Protein AF-A0A1T5ICN2-F1 (afdb_monomer)

Foldseek 3Di:
DAWLDKAKFKDLDDPVVLLVVLVVLVVVVADWDADPQHIKGFPDDPQWGKMKGKGKAWPAWPDDDPPPRRTITMIMITIDMDTPNPVVVVVLVVVLVVVVVPDDPPVNVVVVVVSVVSVVVSPPPCVVSVSVVVSNVVRD

Nearest PDB structures (foldseek):
  5f7n-assembly1_A  TM=3.296E-01  e=1.723E-01  Helicobacter pylori
  5f8r-assembly1_A  TM=3.006E-01  e=4.224E-01  Helicobacter pylori
  8eau-assembly1_a  TM=3.031E-01  e=9.755E-01  Saccharomyces cerevisiae
  5f7y-assembly1_A  TM=2.910E-01  e=4.761E-01  Helicobacter pylori

Solvent-accessible surface area (backbone atoms only — not comparable to full-atom values): 7999 Å² total; per-residue (Å²): 114,45,83,66,52,72,44,64,34,78,39,66,67,55,72,70,56,56,53,48,53,55,49,54,61,50,46,79,79,44,69,69,43,82,48,102,74,35,40,34,35,73,69,53,51,103,68,33,48,32,36,40,37,39,31,76,41,85,69,48,74,80,51,67,50,96,86,72,86,43,64,29,34,32,35,36,39,38,32,34,36,36,73,66,40,63,61,61,52,52,54,49,52,51,52,52,54,53,52,65,74,74,53,58,86,82,56,45,61,63,51,51,51,53,48,52,56,54,46,59,62,55,50,83,63,66,62,64,55,53,49,51,52,50,54,49,67,73,61,90

Secondary structure (DSSP, 8-state):
-EEEEEEEEEESS-HHHHHHHHHHHHHTTSPEEEETTEEEEE--BTTB-EEEEEEEEEEEEEEE-TTT--EEEEEEEEEEEEE-THHHHHHHHHHHHHHHHH--HHHHHHHHHHHHHHHHHHS--HHHHHHHHHHHHHH-

Mean predicted aligned error: 11.89 Å

Structure (mmCIF, N/CA/C/O backbone):
data_AF-A0A1T5ICN2-F1
#
_entry.id   AF-A0A1T5ICN2-F1
#
loop_
_atom_site.group_PDB
_atom_site.id
_atom_site.type_symbol
_atom_site.label_atom_id
_atom_site.label_alt_id
_atom_site.label_comp_id
_atom_site.label_asym_id
_atom_site.label_entity_id
_atom_site.label_seq_id
_atom_site.pdbx_PDB_ins_code
_atom_site.Cartn_x
_atom_site.Cartn_y
_atom_site.Cartn_z
_atom_site.occupancy
_atom_site.B_iso_or_equiv
_atom_site.auth_seq_id
_atom_site.auth_comp_id
_atom_site.auth_asym_id
_atom_site.auth_atom_id
_atom_site.pdbx_PDB_model_num
ATOM 1 N N . MET A 1 1 ? -0.358 9.025 -4.283 1.00 66.38 1 MET A N 1
ATOM 2 C CA . MET A 1 1 ? -0.721 7.725 -3.673 1.00 66.38 1 MET A CA 1
ATOM 3 C C . MET A 1 1 ? -2.080 7.341 -4.224 1.00 66.38 1 MET A C 1
ATOM 5 O O . MET A 1 1 ? -2.855 8.246 -4.501 1.00 66.38 1 MET A O 1
ATOM 9 N N . MET A 1 2 ? -2.326 6.059 -4.470 1.00 70.88 2 MET A N 1
ATOM 10 C CA . MET A 1 2 ? -3.629 5.564 -4.916 1.00 70.88 2 MET A CA 1
ATOM 11 C C . MET A 1 2 ? -4.434 5.105 -3.706 1.00 70.88 2 MET A C 1
ATOM 13 O O . MET A 1 2 ? -3.853 4.629 -2.731 1.00 70.88 2 MET A O 1
ATOM 17 N N . ASP A 1 3 ? -5.750 5.263 -3.766 1.00 76.62 3 ASP A N 1
ATOM 18 C CA . ASP A 1 3 ? -6.628 4.699 -2.752 1.00 76.62 3 ASP A CA 1
ATOM 19 C C . ASP A 1 3 ? -6.571 3.167 -2.832 1.00 76.62 3 ASP A C 1
ATOM 21 O O . ASP A 1 3 ? -6.662 2.581 -3.915 1.00 76.62 3 ASP A O 1
ATOM 25 N N . ALA A 1 4 ? -6.322 2.529 -1.693 1.00 72.31 4 ALA A N 1
ATOM 26 C CA . ALA A 1 4 ? -6.283 1.082 -1.556 1.00 72.31 4 ALA A CA 1
ATOM 27 C C . ALA A 1 4 ? -7.593 0.548 -0.955 1.00 72.31 4 ALA A C 1
ATOM 29 O O . ALA A 1 4 ? -7.756 -0.670 -0.892 1.00 72.31 4 ALA A O 1
ATOM 30 N N . GLY A 1 5 ? -8.522 1.430 -0.562 1.00 79.38 5 GLY A N 1
ATOM 31 C CA . GLY A 1 5 ? -9.874 1.169 -0.070 1.00 79.38 5 GLY A CA 1
ATOM 32 C C . GLY A 1 5 ? -10.043 1.430 1.429 1.00 79.38 5 GLY A C 1
ATOM 33 O O . GLY A 1 5 ? -9.068 1.630 2.151 1.00 79.38 5 GLY A O 1
ATOM 34 N N . SER A 1 6 ? -11.289 1.379 1.895 1.00 81.25 6 SER A N 1
ATOM 35 C CA . SER A 1 6 ? -11.678 1.629 3.286 1.00 81.25 6 SER A CA 1
ATOM 36 C C . SER A 1 6 ? -12.408 0.438 3.914 1.00 81.25 6 SER 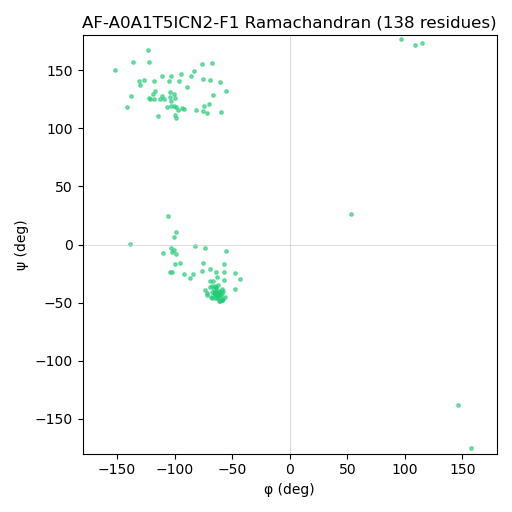A C 1
ATOM 38 O O . SER A 1 6 ? -12.957 -0.405 3.203 1.00 81.25 6 SER A O 1
ATOM 40 N N . VAL A 1 7 ? -12.380 0.359 5.244 1.00 81.25 7 VAL A N 1
ATOM 41 C CA . VAL A 1 7 ? 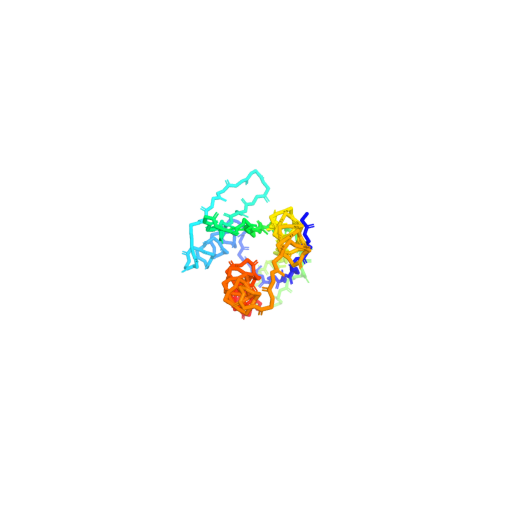-13.146 -0.585 6.073 1.00 81.25 7 VAL A CA 1
ATOM 42 C C . VAL A 1 7 ? -13.831 0.208 7.180 1.00 81.25 7 VAL A C 1
ATOM 44 O O . VAL A 1 7 ? -13.245 1.150 7.710 1.00 81.25 7 VAL A O 1
ATOM 47 N N . LEU A 1 8 ? -15.071 -0.148 7.502 1.00 80.81 8 LEU A N 1
ATOM 48 C CA . LEU A 1 8 ? -15.833 0.449 8.595 1.00 80.81 8 LEU A CA 1
ATOM 49 C C . LEU A 1 8 ? -15.849 -0.536 9.761 1.00 80.81 8 LEU A C 1
ATOM 51 O O . LEU A 1 8 ? -16.209 -1.691 9.570 1.00 80.81 8 LEU A O 1
ATOM 55 N N . ILE A 1 9 ? -15.455 -0.072 10.943 1.00 79.50 9 ILE A N 1
ATOM 56 C CA . ILE A 1 9 ? -15.489 -0.835 12.190 1.00 79.50 9 ILE A CA 1
ATOM 57 C C . ILE A 1 9 ? -16.595 -0.245 13.056 1.00 79.50 9 ILE A C 1
ATOM 59 O O . ILE A 1 9 ? -16.580 0.952 13.342 1.00 79.50 9 ILE A O 1
ATOM 63 N N . GLU A 1 10 ? -17.531 -1.078 13.493 1.00 79.00 10 GLU A N 1
ATOM 64 C CA . GLU A 1 10 ? -18.550 -0.707 14.474 1.00 79.00 10 GLU A CA 1
ATOM 65 C C . GLU A 1 10 ? -18.163 -1.300 15.827 1.00 79.00 10 GLU A C 1
ATOM 67 O O . GLU A 1 10 ? -18.012 -2.512 15.961 1.00 79.00 10 GLU A O 1
ATOM 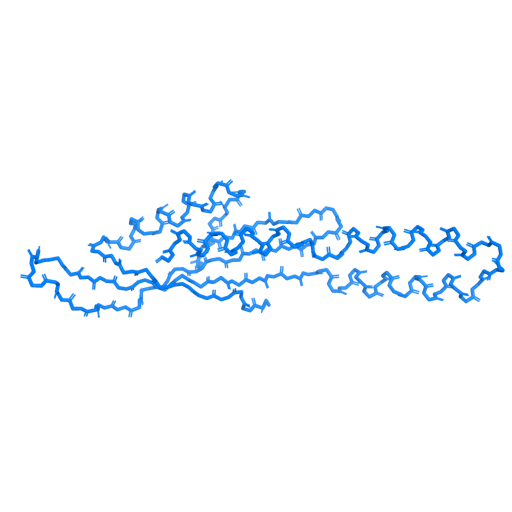72 N N . THR A 1 11 ? -17.954 -0.457 16.835 1.00 74.62 11 THR A N 1
ATOM 73 C CA . THR A 1 11 ? -17.585 -0.926 18.175 1.00 74.62 11 THR A CA 1
ATOM 74 C C . THR A 1 11 ? -18.060 0.036 19.255 1.00 74.62 11 THR A C 1
ATOM 76 O O . THR A 1 11 ? -18.178 1.241 19.034 1.00 74.62 11 THR A O 1
ATOM 79 N N . GLY A 1 12 ? -18.349 -0.511 20.436 1.00 69.19 12 GLY A N 1
ATOM 80 C CA . GLY A 1 12 ? -18.610 0.272 21.647 1.00 69.19 12 GLY A CA 1
ATOM 81 C C . GLY A 1 12 ? -17.333 0.722 22.363 1.00 69.19 12 GLY A C 1
ATOM 82 O O . GLY A 1 12 ? -17.401 1.372 23.403 1.00 69.19 12 GLY A O 1
ATOM 83 N N . GLU A 1 13 ? -16.159 0.345 21.851 1.00 71.81 13 GLU A N 1
ATOM 84 C CA . GLU A 1 13 ? -14.875 0.723 22.428 1.00 71.81 13 GLU A CA 1
ATOM 85 C C . GLU A 1 13 ? -14.416 2.111 21.968 1.00 71.81 13 GLU A C 1
ATOM 87 O O . GLU A 1 13 ? -14.688 2.556 20.855 1.00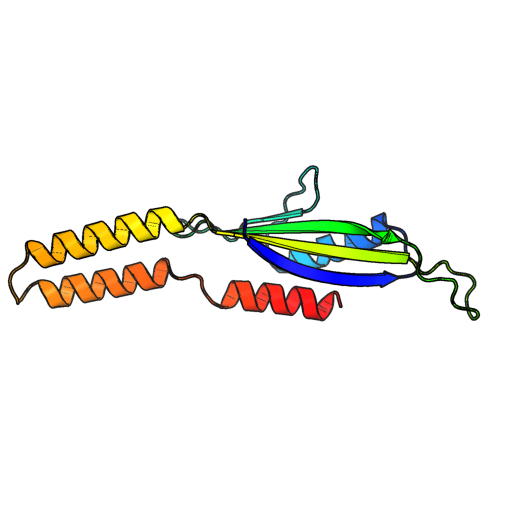 71.81 13 GLU A O 1
ATOM 92 N N . GLY A 1 14 ? -13.672 2.802 22.834 1.00 73.94 14 GLY A N 1
ATOM 93 C CA . GLY A 1 14 ? -13.134 4.122 22.521 1.00 73.94 14 GLY A CA 1
ATOM 94 C C . GLY A 1 14 ? -12.069 4.093 21.419 1.00 73.94 14 GLY A C 1
ATOM 95 O O . GLY A 1 14 ? -11.343 3.114 21.246 1.00 73.94 14 GLY A O 1
ATOM 96 N N . PHE A 1 15 ? -11.905 5.233 20.744 1.00 74.00 15 PHE A N 1
ATOM 97 C CA . PHE A 1 15 ? -10.978 5.436 19.621 1.00 74.00 15 PHE A CA 1
ATOM 98 C C . PHE A 1 15 ? -9.551 4.913 19.873 1.00 74.00 15 PHE A C 1
ATOM 100 O O . PHE A 1 15 ? -8.933 4.324 18.989 1.00 74.00 15 PHE A O 1
ATOM 107 N N . GLY A 1 16 ? -9.033 5.070 21.097 1.00 74.94 16 GLY A N 1
ATOM 108 C CA . GLY A 1 16 ? -7.700 4.585 21.468 1.00 74.94 16 GLY A CA 1
ATOM 109 C C . GLY A 1 16 ? -7.551 3.058 21.424 1.00 74.94 16 GLY A C 1
ATOM 110 O O . GLY A 1 16 ? -6.496 2.573 21.016 1.00 74.94 16 GLY A O 1
ATOM 111 N N . SER A 1 17 ? -8.599 2.308 21.786 1.00 80.38 17 SER A N 1
ATOM 112 C CA . SER A 1 17 ? -8.597 0.838 21.727 1.00 80.38 17 SER A CA 1
ATOM 113 C C . SER A 1 17 ? -8.563 0.361 20.277 1.00 80.38 17 SER A C 1
ATOM 115 O O . SER A 1 17 ? -7.708 -0.434 19.896 1.00 80.38 17 SER A O 1
ATOM 117 N N . VAL A 1 18 ? -9.396 0.970 19.428 1.00 79.00 18 VAL A N 1
ATOM 118 C CA . VAL A 1 18 ? -9.491 0.653 17.994 1.00 79.00 18 VAL A CA 1
ATOM 119 C C . VAL A 1 18 ? -8.179 0.923 17.267 1.00 79.00 18 VAL A C 1
ATOM 121 O O . VAL A 1 18 ? -7.703 0.084 16.505 1.00 79.00 18 VAL A O 1
ATOM 124 N N . ILE A 1 19 ? -7.536 2.059 17.551 1.00 81.25 19 ILE A N 1
ATOM 125 C CA . ILE A 1 19 ? -6.193 2.366 17.044 1.00 81.25 19 ILE A CA 1
ATOM 126 C C . ILE A 1 19 ? -5.181 1.303 17.491 1.00 81.25 19 ILE A C 1
ATOM 128 O O . ILE A 1 19 ? -4.334 0.893 16.693 1.00 81.25 19 ILE A O 1
ATOM 132 N N . GLY A 1 20 ? -5.264 0.852 18.745 1.00 81.44 20 GLY A N 1
ATOM 133 C CA . GLY A 1 20 ? -4.431 -0.218 19.291 1.00 81.44 20 GLY A CA 1
ATOM 134 C C . GLY A 1 20 ? -4.614 -1.542 18.549 1.00 81.44 20 GLY A C 1
ATOM 135 O O . GLY A 1 20 ? -3.622 -2.131 18.119 1.00 81.44 20 GLY A O 1
ATOM 136 N N . CYS A 1 21 ? -5.861 -1.965 18.330 1.00 81.44 21 CYS A N 1
ATOM 137 C CA . CYS A 1 21 ? -6.206 -3.175 17.582 1.00 81.44 21 CYS A CA 1
ATOM 138 C C . CYS A 1 21 ? -5.716 -3.107 16.132 1.00 81.44 21 CYS A C 1
ATOM 140 O O . CYS A 1 21 ? -5.022 -4.012 15.676 1.00 81.44 21 CYS A O 1
ATOM 142 N N . VAL A 1 22 ? -5.984 -2.003 15.426 1.00 81.88 22 VAL A N 1
ATOM 143 C CA . VAL A 1 22 ? -5.524 -1.815 14.040 1.00 81.88 22 VAL A CA 1
ATOM 144 C C . VAL A 1 22 ? -3.995 -1.833 13.968 1.00 81.88 22 VAL A C 1
ATOM 146 O O . VAL A 1 22 ? -3.423 -2.450 13.071 1.00 81.88 22 VAL A O 1
ATOM 149 N N . LYS A 1 23 ? -3.306 -1.205 14.927 1.00 83.25 23 LYS A N 1
ATOM 150 C CA . LYS A 1 23 ? -1.840 -1.229 14.997 1.00 83.25 23 LYS A CA 1
ATOM 151 C C . LYS A 1 23 ? -1.298 -2.635 15.256 1.00 83.25 23 LYS A C 1
ATOM 153 O O . LYS A 1 23 ? -0.303 -3.003 14.634 1.00 83.25 23 LYS A O 1
ATOM 158 N N . ALA A 1 24 ? -1.914 -3.389 16.165 1.00 84.56 24 ALA A N 1
ATOM 159 C CA . ALA A 1 24 ? -1.514 -4.758 16.479 1.00 84.56 24 ALA A CA 1
ATOM 160 C C . ALA A 1 24 ? -1.667 -5.673 15.256 1.00 84.56 24 ALA A C 1
ATOM 162 O O . ALA A 1 24 ? -0.730 -6.393 14.917 1.00 84.56 24 ALA A O 1
ATOM 163 N N . GLU A 1 25 ? -2.785 -5.554 14.536 1.00 82.25 25 GLU A N 1
ATOM 164 C CA . GLU A 1 25 ? -3.038 -6.333 13.323 1.00 82.25 25 GLU A CA 1
ATOM 165 C C . GLU A 1 25 ? -2.042 -5.979 12.212 1.00 82.25 25 GLU A C 1
ATOM 167 O O . GLU A 1 25 ? -1.497 -6.854 11.544 1.00 82.25 25 GLU A O 1
ATOM 172 N N . LEU A 1 26 ? -1.735 -4.688 12.037 1.00 80.94 26 LEU A N 1
ATOM 173 C CA . LEU A 1 26 ? -0.722 -4.243 11.078 1.00 80.94 26 LEU A CA 1
ATOM 174 C C . LEU A 1 26 ? 0.678 -4.759 11.449 1.00 80.94 26 LEU A C 1
ATOM 176 O O . LEU A 1 26 ? 1.433 -5.144 10.558 1.00 80.94 26 LEU A O 1
ATOM 180 N N . ALA A 1 27 ? 1.020 -4.818 12.738 1.00 83.44 27 ALA A N 1
ATOM 181 C CA . ALA A 1 27 ? 2.327 -5.281 13.202 1.00 83.44 27 ALA A CA 1
ATOM 182 C C . ALA A 1 27 ? 2.609 -6.761 12.881 1.00 83.44 27 ALA A C 1
ATOM 184 O O . ALA A 1 27 ? 3.775 -7.129 12.741 1.00 83.44 27 ALA A O 1
ATOM 185 N N . GLU A 1 28 ? 1.578 -7.595 12.687 1.00 82.69 28 GLU A N 1
ATOM 186 C CA . GLU A 1 28 ? 1.741 -8.996 12.259 1.00 82.69 28 GLU A CA 1
ATOM 187 C C . GLU A 1 28 ? 2.375 -9.103 10.856 1.00 82.69 28 GLU A C 1
ATOM 189 O O . GLU A 1 28 ? 3.079 -10.064 10.545 1.00 82.69 28 GLU A O 1
ATOM 194 N N . TYR A 1 29 ? 2.177 -8.091 10.004 1.00 73.75 29 TYR A N 1
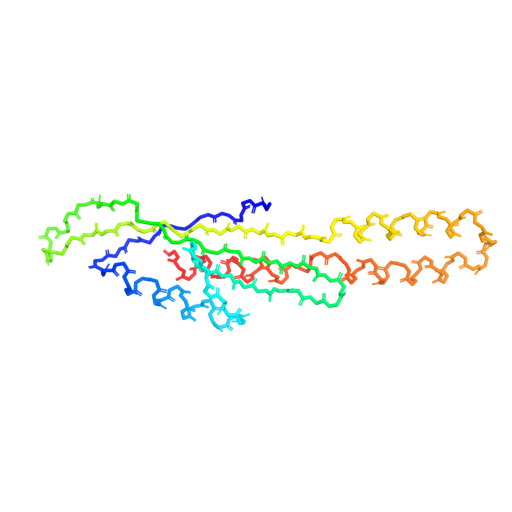ATOM 195 C CA . TYR A 1 29 ? 2.597 -8.123 8.599 1.00 73.75 29 TYR A CA 1
ATOM 196 C C . TYR A 1 29 ? 3.883 -7.340 8.305 1.00 73.75 29 TYR A C 1
ATOM 198 O O . TYR A 1 29 ? 4.377 -7.388 7.173 1.00 73.75 29 TYR A O 1
ATOM 206 N N . GLY A 1 30 ? 4.431 -6.610 9.281 1.00 75.00 30 GLY A N 1
ATOM 207 C CA . GLY A 1 30 ? 5.675 -5.859 9.120 1.00 75.00 30 GLY A CA 1
ATOM 208 C C . GLY A 1 30 ? 5.841 -4.698 10.098 1.00 75.00 30 GLY A C 1
ATOM 209 O O . GLY A 1 30 ? 5.029 -4.469 10.989 1.00 75.00 30 GLY A O 1
ATOM 210 N N . GLU A 1 31 ? 6.916 -3.934 9.910 1.00 79.38 31 GLU A N 1
ATOM 211 C CA . GLU A 1 31 ? 7.224 -2.783 10.759 1.00 79.38 31 GLU A CA 1
ATOM 212 C C . GLU A 1 31 ? 6.227 -1.637 10.516 1.00 79.38 31 GLU A C 1
ATOM 214 O O . GLU A 1 31 ? 6.100 -1.117 9.400 1.00 79.38 31 GLU A O 1
ATOM 219 N N . VAL A 1 32 ? 5.531 -1.232 11.581 1.00 81.94 32 VAL A N 1
ATOM 220 C CA . VAL A 1 32 ? 4.554 -0.140 11.563 1.00 81.94 32 VAL A CA 1
ATOM 221 C C . VAL A 1 32 ? 5.191 1.121 12.133 1.00 81.94 32 VAL A C 1
ATOM 223 O O . VAL A 1 32 ? 5.559 1.171 13.307 1.00 81.94 32 VAL A O 1
ATOM 226 N N . LYS A 1 33 ? 5.271 2.174 11.320 1.00 83.94 33 LYS A N 1
ATOM 227 C CA . LYS A 1 33 ? 5.724 3.502 11.742 1.00 83.94 33 LYS A CA 1
ATOM 228 C C . LYS A 1 33 ? 4.527 4.405 11.984 1.00 83.94 33 LYS A C 1
ATOM 230 O O . LYS A 1 33 ? 3.675 4.559 11.108 1.00 83.94 33 LYS A O 1
ATOM 235 N N . ALA A 1 34 ? 4.475 5.001 13.171 1.00 80.31 34 ALA A N 1
ATOM 236 C CA . ALA A 1 34 ? 3.515 6.052 13.468 1.00 80.31 34 ALA A CA 1
ATOM 237 C C . ALA A 1 34 ? 3.867 7.316 12.668 1.00 80.31 34 ALA A C 1
ATOM 239 O O . ALA A 1 34 ? 5.035 7.650 12.476 1.00 80.31 34 ALA A O 1
ATOM 240 N N . THR A 1 35 ? 2.836 7.991 12.193 1.00 75.19 35 THR A N 1
ATOM 241 C CA . THR A 1 35 ? 2.876 9.230 11.416 1.00 75.19 35 THR A CA 1
ATOM 242 C C . THR A 1 35 ? 1.803 10.150 11.984 1.00 75.19 35 THR A C 1
ATOM 244 O O . THR A 1 35 ? 0.828 9.660 12.547 1.00 75.19 35 THR A O 1
ATOM 247 N N . ASP A 1 36 ? 1.924 11.460 11.782 1.00 67.44 36 ASP A N 1
ATOM 248 C CA . ASP A 1 36 ? 0.984 12.446 12.349 1.00 67.44 36 ASP A CA 1
ATOM 249 C C . ASP A 1 36 ? -0.483 12.205 11.954 1.00 67.44 36 ASP A C 1
ATOM 251 O O . ASP A 1 36 ? -1.399 12.609 12.660 1.00 67.44 36 ASP A O 1
ATOM 255 N N . LEU A 1 37 ? -0.704 11.515 10.833 1.00 64.56 37 LEU A N 1
ATOM 256 C CA . LEU A 1 37 ? -2.026 11.192 10.296 1.00 64.56 37 LEU A CA 1
ATOM 257 C C . LEU A 1 37 ? -2.445 9.729 10.541 1.00 64.56 37 LEU A C 1
ATOM 259 O O . LEU A 1 37 ? -3.541 9.349 10.157 1.00 64.56 37 LEU A O 1
ATOM 263 N N . GLY A 1 38 ? -1.604 8.877 11.137 1.00 80.25 38 GLY A N 1
ATOM 264 C CA . GLY A 1 38 ? -1.925 7.459 11.348 1.00 80.25 38 GLY A CA 1
ATOM 265 C C . GLY A 1 38 ? -0.713 6.536 11.247 1.00 80.25 38 GLY A C 1
ATOM 266 O O . GLY A 1 38 ? 0.373 6.837 11.738 1.00 80.25 38 GLY A O 1
ATOM 267 N N . PHE A 1 39 ? -0.874 5.394 10.589 1.00 84.00 39 PHE A N 1
ATOM 268 C CA . PHE A 1 39 ? 0.150 4.356 10.490 1.00 84.00 39 PHE A CA 1
ATOM 269 C C . PHE A 1 39 ? 0.697 4.232 9.076 1.00 84.00 39 PHE A C 1
ATOM 271 O O . PHE A 1 39 ? -0.025 4.360 8.092 1.00 84.00 39 PHE A O 1
ATOM 278 N N . SER A 1 40 ? 1.984 3.934 8.953 1.00 82.50 40 SER A N 1
ATOM 279 C CA . SER A 1 40 ? 2.606 3.620 7.674 1.00 82.50 40 SER A CA 1
ATOM 280 C C . SER A 1 40 ? 3.419 2.338 7.768 1.00 82.50 40 SER A C 1
ATOM 282 O O . SER A 1 40 ? 4.143 2.109 8.732 1.00 82.50 40 SER A O 1
ATOM 284 N N . MET A 1 41 ? 3.293 1.499 6.748 1.00 82.44 41 MET A N 1
ATOM 285 C CA . MET A 1 41 ? 4.058 0.271 6.588 1.00 82.44 41 MET A CA 1
ATOM 286 C C . MET A 1 41 ? 4.868 0.345 5.307 1.00 82.44 41 MET A C 1
ATOM 288 O O . MET A 1 41 ? 4.342 0.651 4.227 1.00 82.44 41 MET A O 1
ATOM 292 N N . ASP A 1 42 ? 6.159 0.063 5.431 1.00 81.06 42 ASP A N 1
ATOM 293 C CA . ASP A 1 42 ? 7.073 0.045 4.303 1.00 81.06 42 ASP A CA 1
ATOM 294 C C . ASP A 1 42 ? 7.251 -1.390 3.800 1.00 81.06 42 ASP A C 1
ATOM 296 O O . ASP A 1 42 ? 7.773 -2.253 4.496 1.00 81.06 42 ASP A O 1
ATOM 300 N N . PHE A 1 43 ? 6.813 -1.640 2.569 1.00 72.69 43 PHE A N 1
ATOM 301 C CA . PHE A 1 43 ? 7.012 -2.907 1.860 1.00 72.69 43 PHE A CA 1
ATOM 302 C C . PHE A 1 43 ? 8.078 -2.750 0.772 1.00 72.69 43 PHE A C 1
ATOM 304 O O . PHE A 1 43 ? 8.049 -3.439 -0.256 1.00 72.69 43 PHE A O 1
ATOM 311 N N . SER A 1 44 ? 8.973 -1.776 0.948 1.00 69.56 44 SER A N 1
ATOM 312 C CA . SER A 1 44 ? 10.026 -1.503 -0.012 1.00 69.56 44 SER A CA 1
ATOM 313 C C . SER A 1 44 ? 11.142 -2.546 0.060 1.00 69.56 44 SER A C 1
ATOM 315 O O . SER A 1 44 ? 11.535 -3.005 1.124 1.00 69.56 44 SER A O 1
ATOM 317 N N . ASN A 1 45 ? 11.681 -2.887 -1.102 1.00 70.62 45 ASN A N 1
ATOM 318 C CA . ASN A 1 45 ? 12.911 -3.646 -1.300 1.00 70.62 45 ASN A CA 1
ATOM 319 C C . ASN A 1 45 ? 13.849 -2.787 -2.177 1.00 70.62 45 ASN A C 1
ATOM 321 O O . ASN A 1 45 ? 13.401 -1.823 -2.805 1.00 70.62 45 ASN A O 1
ATOM 325 N N . SER A 1 46 ? 15.123 -3.155 -2.284 1.00 64.38 46 SER A N 1
ATOM 326 C CA . SER A 1 46 ? 16.159 -2.546 -3.128 1.00 64.38 46 SER A CA 1
ATOM 327 C C . SER A 1 46 ? 15.691 -2.201 -4.550 1.00 64.38 46 SER A C 1
ATOM 329 O O . SER A 1 46 ? 16.147 -1.218 -5.122 1.00 64.38 46 SER A O 1
ATOM 331 N N . TRP A 1 47 ? 14.732 -2.951 -5.102 1.00 60.00 47 TRP A N 1
ATOM 332 C CA . TRP A 1 47 ? 14.211 -2.776 -6.466 1.00 60.00 47 TRP A CA 1
ATOM 333 C C . TRP A 1 47 ? 12.774 -2.240 -6.542 1.00 60.00 47 TRP A C 1
ATOM 335 O O . TRP A 1 47 ? 12.273 -1.926 -7.623 1.00 60.00 47 TRP A O 1
ATOM 345 N N . ARG A 1 48 ? 12.079 -2.123 -5.405 1.00 67.38 48 ARG A N 1
ATOM 346 C CA . ARG A 1 48 ? 10.653 -1.781 -5.349 1.00 67.38 48 ARG A CA 1
ATOM 347 C C . ARG A 1 48 ? 10.399 -0.850 -4.182 1.00 67.38 48 ARG A C 1
ATOM 349 O O . ARG A 1 48 ? 10.535 -1.259 -3.045 1.00 67.38 48 ARG A O 1
ATOM 356 N N . ARG A 1 49 ? 9.930 0.365 -4.449 1.00 72.62 49 ARG A N 1
ATOM 357 C CA . ARG A 1 49 ? 9.448 1.266 -3.395 1.00 72.62 49 ARG A CA 1
ATOM 358 C C . ARG A 1 49 ? 7.930 1.203 -3.304 1.00 72.62 49 ARG A C 1
ATOM 360 O O . ARG A 1 49 ? 7.245 1.679 -4.217 1.00 72.62 49 ARG A O 1
ATOM 367 N N . ARG A 1 50 ? 7.415 0.595 -2.233 1.00 74.56 50 ARG A N 1
ATOM 368 C CA . ARG A 1 50 ? 5.978 0.488 -1.955 1.00 74.56 50 ARG A CA 1
ATOM 369 C C . ARG A 1 50 ? 5.713 0.751 -0.481 1.00 74.56 50 ARG A C 1
ATOM 371 O O . ARG A 1 50 ? 6.271 0.077 0.372 1.00 74.56 50 ARG A O 1
ATOM 378 N N . ARG A 1 51 ? 4.798 1.674 -0.211 1.00 79.31 51 ARG A N 1
ATOM 379 C CA . ARG A 1 51 ? 4.350 2.024 1.137 1.00 79.31 51 ARG A CA 1
ATOM 380 C C . ARG A 1 51 ? 2.835 1.926 1.208 1.00 79.31 51 ARG A C 1
ATOM 382 O O . ARG A 1 51 ? 2.157 2.295 0.251 1.00 79.31 51 ARG A O 1
ATOM 389 N N . ILE A 1 52 ? 2.313 1.435 2.320 1.00 81.44 52 ILE A N 1
ATOM 390 C CA . ILE A 1 52 ? 0.883 1.467 2.629 1.00 81.44 52 ILE A CA 1
ATOM 391 C C . ILE A 1 52 ? 0.720 2.414 3.811 1.00 81.44 52 ILE A C 1
ATOM 393 O O . ILE A 1 52 ? 1.409 2.252 4.812 1.00 81.44 52 ILE A O 1
ATOM 397 N N . SER A 1 53 ? -0.132 3.427 3.685 1.00 82.50 53 SER A N 1
ATOM 398 C CA . SER A 1 53 ? -0.547 4.254 4.819 1.00 82.50 53 SER A CA 1
ATOM 399 C C . SER A 1 53 ? -1.966 3.886 5.223 1.00 82.50 53 SER A C 1
ATOM 401 O O . SER A 1 53 ? -2.808 3.658 4.359 1.00 82.50 53 SER A O 1
ATOM 403 N N . CYS A 1 54 ? -2.213 3.851 6.521 1.00 83.88 54 CYS A N 1
ATOM 404 C CA . CYS A 1 54 ? -3.480 3.554 7.153 1.00 83.88 54 CYS A CA 1
ATOM 405 C C . CYS A 1 54 ? -3.868 4.742 8.038 1.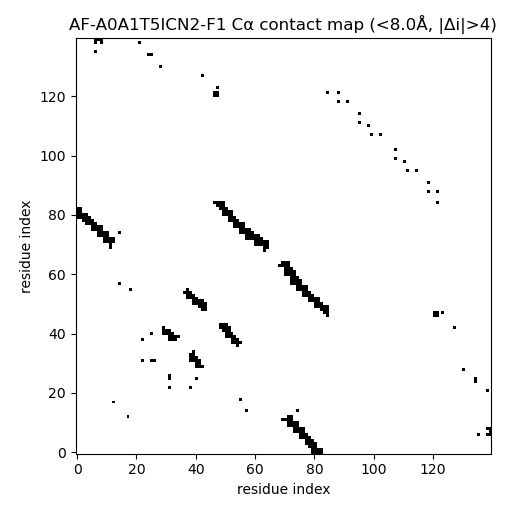00 83.88 54 CYS A C 1
ATOM 407 O O . CYS A 1 54 ? -3.090 5.165 8.891 1.00 83.88 54 CYS A O 1
ATOM 409 N N . THR A 1 55 ? -5.066 5.262 7.833 1.00 85.19 55 THR A N 1
ATOM 410 C CA . THR A 1 55 ? -5.645 6.412 8.534 1.00 85.19 55 THR A CA 1
ATOM 411 C C . THR A 1 55 ? -6.932 5.934 9.197 1.00 85.19 55 THR A C 1
ATOM 413 O O . THR A 1 55 ? -7.766 5.337 8.524 1.00 85.19 55 THR A O 1
ATOM 416 N N . VAL A 1 56 ? -7.071 6.130 10.510 1.00 82.00 56 VAL A N 1
ATOM 417 C CA . VAL A 1 56 ? -8.291 5.781 11.255 1.00 82.00 56 VAL A CA 1
ATOM 418 C C . VAL A 1 56 ? -9.005 7.081 11.591 1.00 82.00 56 VAL A C 1
ATOM 420 O O . VAL A 1 56 ? -8.442 7.929 12.279 1.00 82.00 56 VAL A O 1
ATOM 423 N N . GLU A 1 57 ? -10.218 7.242 11.085 1.00 81.94 57 GLU A N 1
ATOM 424 C CA . GLU A 1 57 ? -11.053 8.425 11.278 1.00 81.94 57 GLU A CA 1
ATOM 425 C C . GLU A 1 57 ? -12.333 8.029 12.022 1.00 81.94 57 GLU A C 1
ATOM 427 O O . GLU A 1 57 ? -12.890 6.955 11.794 1.00 81.94 57 GLU A O 1
ATOM 432 N N . ASP A 1 58 ? -12.790 8.880 12.938 1.00 79.81 58 ASP A N 1
ATOM 433 C CA . ASP A 1 58 ? -14.091 8.708 13.588 1.00 79.81 58 ASP A CA 1
ATOM 434 C C . ASP A 1 58 ? -15.193 9.098 12.591 1.00 79.81 58 ASP A C 1
ATOM 436 O O . ASP A 1 58 ? -15.219 10.221 12.086 1.00 79.81 58 ASP A O 1
ATOM 440 N N . ALA A 1 59 ? -16.061 8.142 12.261 1.00 74.38 59 ALA A N 1
ATOM 441 C CA . ALA A 1 59 ? -17.140 8.291 11.289 1.00 74.38 59 AL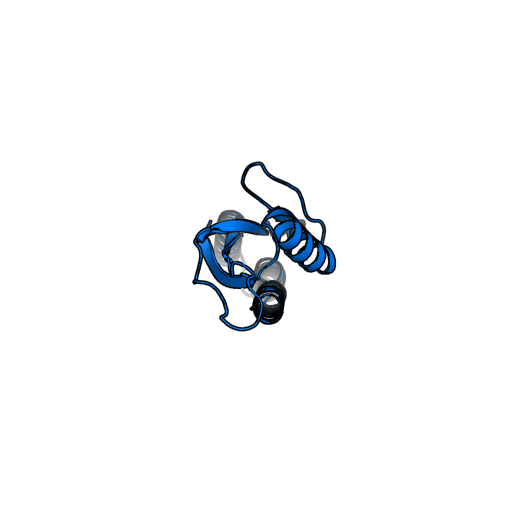A A CA 1
ATOM 442 C C . ALA A 1 59 ? -18.502 8.566 11.958 1.00 74.38 59 ALA A C 1
ATOM 444 O O . ALA A 1 59 ? -19.531 8.563 11.278 1.00 74.38 59 ALA A O 1
ATOM 445 N N . GLY A 1 60 ? -18.512 8.844 13.267 1.00 68.25 60 GLY A N 1
ATOM 446 C CA . GLY A 1 60 ? -19.696 9.232 14.029 1.00 68.25 60 GLY A CA 1
ATOM 447 C C . GLY A 1 60 ? -20.363 8.073 14.774 1.00 68.25 60 GLY A C 1
ATOM 448 O O . GLY A 1 60 ? -19.949 6.916 14.699 1.00 68.25 60 GLY A O 1
ATOM 449 N N . SER A 1 61 ? -21.412 8.384 15.536 1.00 68.00 61 SER A N 1
ATOM 450 C CA . SER A 1 61 ? -22.186 7.388 16.281 1.00 68.00 61 SER A CA 1
ATOM 451 C C . SER A 1 61 ? -23.288 6.769 15.420 1.00 68.00 61 SER A C 1
ATOM 453 O O . SER A 1 61 ? -23.900 7.430 14.580 1.00 68.00 61 SER A O 1
ATOM 455 N N . THR A 1 62 ? -23.549 5.479 15.634 1.00 63.19 62 THR A N 1
ATOM 456 C CA . THR A 1 62 ? -24.554 4.708 14.873 1.00 63.19 62 THR A CA 1
ATOM 457 C C . THR A 1 62 ? -25.882 4.575 15.617 1.00 63.19 62 THR A C 1
ATOM 459 O O . THR A 1 62 ? -26.871 4.121 15.051 1.00 63.19 62 THR A O 1
ATOM 462 N N . GLY A 1 63 ? -25.915 5.001 16.878 1.00 57.38 63 GLY A N 1
ATOM 463 C CA . GLY A 1 63 ? -27.031 4.794 17.794 1.00 57.38 63 GLY A CA 1
ATOM 464 C C . GLY A 1 63 ? -26.640 3.902 18.973 1.00 57.38 63 GLY A C 1
ATOM 465 O O . GLY A 1 63 ? -25.526 3.380 19.040 1.00 57.38 63 GLY A O 1
ATOM 466 N N . SER A 1 64 ? -27.559 3.782 19.928 1.00 52.91 64 SER A N 1
ATOM 467 C CA . SER A 1 64 ? -27.446 2.886 21.080 1.00 52.91 64 SER A CA 1
ATOM 468 C C . SER A 1 64 ? -28.032 1.523 20.715 1.00 52.91 64 SER A C 1
ATOM 470 O O . SER A 1 64 ? -29.102 1.461 20.110 1.00 52.91 64 SER A O 1
ATOM 472 N N . ASN A 1 65 ? -27.351 0.433 21.076 1.00 54.66 65 ASN A N 1
ATOM 473 C CA . ASN A 1 65 ? -28.005 -0.871 21.127 1.00 54.66 65 ASN A CA 1
ATOM 474 C C . ASN A 1 65 ? -28.874 -0.899 22.391 1.00 54.66 65 ASN A C 1
ATOM 476 O O . ASN A 1 65 ? -28.340 -0.896 23.502 1.00 54.66 65 ASN A O 1
ATOM 480 N N . ASP A 1 66 ? -30.196 -0.988 22.209 1.00 53.53 66 ASP A N 1
ATOM 481 C CA . ASP A 1 66 ? -31.224 -1.044 23.269 1.00 53.53 66 ASP A CA 1
ATOM 482 C C . ASP A 1 66 ? -31.022 -2.181 24.299 1.00 53.53 66 ASP A C 1
ATOM 484 O O . ASP A 1 66 ? -31.749 -2.266 25.286 1.00 53.53 66 ASP A O 1
ATOM 488 N N . SER A 1 67 ? -30.036 -3.064 24.104 1.00 57.03 67 SER A N 1
ATOM 489 C CA . SER A 1 67 ? -29.723 -4.172 25.007 1.00 57.03 67 SER A CA 1
ATOM 490 C C . SER A 1 67 ? -28.553 -3.933 25.973 1.00 57.03 67 SER A C 1
ATOM 492 O O . SER A 1 67 ? -28.446 -4.693 26.932 1.00 57.03 67 SER A O 1
ATOM 494 N N . GLU A 1 68 ? -27.672 -2.939 25.763 1.00 53.56 68 GLU A N 1
ATOM 495 C CA . GLU A 1 68 ? -26.453 -2.774 26.595 1.00 53.56 68 GLU A CA 1
ATOM 496 C C . GLU A 1 68 ? -26.072 -1.335 27.004 1.00 53.56 68 GLU A C 1
ATOM 498 O O . GLU A 1 68 ? -25.079 -1.172 27.710 1.00 53.56 68 GLU A O 1
ATOM 503 N N . ASP A 1 69 ? -26.825 -0.295 26.618 1.00 52.91 69 ASP A N 1
ATOM 504 C CA . ASP A 1 69 ? -26.549 1.117 26.985 1.00 52.91 69 ASP A CA 1
ATOM 505 C C . ASP A 1 69 ? -25.110 1.587 26.654 1.00 52.91 69 ASP A C 1
ATOM 507 O O . ASP A 1 69 ? -24.538 2.480 27.280 1.00 52.91 69 ASP A O 1
ATOM 511 N N . ARG A 1 70 ? -24.483 0.953 25.654 1.00 55.84 70 ARG A N 1
ATOM 512 C CA . ARG A 1 70 ? -23.164 1.326 25.132 1.00 55.84 70 ARG A CA 1
ATOM 513 C C . ARG A 1 70 ? -23.341 2.061 23.810 1.00 55.84 70 ARG A C 1
ATOM 515 O O . ARG A 1 70 ? -23.933 1.525 22.874 1.00 55.84 70 ARG A O 1
ATOM 522 N N . GLU A 1 71 ? -22.804 3.278 23.727 1.00 61.12 71 GLU A N 1
ATOM 523 C CA . GLU A 1 71 ? -22.743 4.041 22.477 1.00 61.12 71 GLU A CA 1
ATOM 524 C C . GLU A 1 71 ? -21.944 3.258 21.429 1.00 61.12 71 GLU A C 1
ATOM 526 O O . GLU A 1 71 ? -20.733 3.080 21.572 1.00 61.12 71 GLU A O 1
ATOM 531 N N . VAL A 1 72 ? -22.600 2.819 20.354 1.00 69.00 72 VAL A N 1
ATOM 532 C CA . VAL A 1 72 ? -21.910 2.184 19.229 1.00 69.00 72 VAL A CA 1
ATOM 533 C C . VAL A 1 72 ? -21.340 3.280 18.333 1.00 69.00 72 VAL A C 1
ATOM 535 O O . VAL A 1 72 ? -22.076 4.075 17.733 1.00 69.00 72 VAL A O 1
ATOM 538 N N . ARG A 1 73 ? -20.011 3.331 18.231 1.00 74.44 73 ARG A N 1
ATOM 539 C CA . ARG A 1 73 ? -19.278 4.281 17.387 1.00 74.44 73 ARG A CA 1
ATOM 540 C C . ARG A 1 73 ? -18.774 3.592 16.125 1.00 74.44 73 ARG A C 1
ATOM 542 O O . ARG A 1 73 ? -18.420 2.412 16.140 1.00 74.44 73 ARG A O 1
ATOM 549 N N . ARG A 1 74 ? -18.769 4.334 15.018 1.00 78.44 74 ARG A N 1
ATOM 550 C CA . ARG A 1 74 ? -18.218 3.906 13.731 1.00 78.44 74 ARG A CA 1
ATOM 551 C C . ARG A 1 74 ? -16.848 4.522 13.532 1.00 78.44 74 ARG A C 1
ATOM 553 O O . ARG A 1 74 ? -16.691 5.736 13.593 1.00 78.44 74 ARG A O 1
ATOM 560 N N . TYR A 1 75 ? -15.879 3.687 13.192 1.00 80.00 75 TYR A N 1
ATOM 561 C CA . TYR A 1 75 ? -14.535 4.108 12.824 1.00 80.00 75 TYR A CA 1
ATOM 562 C C . TYR A 1 75 ? -14.243 3.701 11.382 1.00 80.00 75 TYR A C 1
ATOM 564 O O . TYR A 1 75 ? -14.373 2.536 11.012 1.00 80.00 75 TYR A O 1
ATOM 572 N N . ALA A 1 76 ? -13.847 4.663 10.553 1.00 80.75 76 ALA A N 1
ATOM 573 C CA . ALA A 1 76 ? -13.431 4.431 9.180 1.00 80.75 76 ALA A CA 1
ATOM 574 C C . ALA A 1 76 ? -11.913 4.248 9.119 1.00 80.75 76 ALA A C 1
ATOM 576 O O . ALA A 1 76 ? -11.141 5.158 9.415 1.00 80.75 76 ALA A O 1
ATOM 577 N N . VAL A 1 77 ? -11.470 3.074 8.684 1.00 81.81 77 VAL A N 1
ATOM 578 C CA . VAL A 1 77 ? -10.063 2.781 8.414 1.00 81.81 77 VAL A CA 1
ATOM 579 C C . VAL A 1 77 ? -9.822 2.902 6.916 1.00 81.81 77 VAL A C 1
ATOM 581 O O . VAL A 1 77 ? -10.323 2.102 6.129 1.00 81.81 77 VAL A O 1
ATOM 584 N N . THR A 1 78 ? -9.059 3.906 6.499 1.00 84.19 78 THR A N 1
ATOM 585 C CA . THR A 1 78 ? -8.717 4.166 5.097 1.00 84.19 78 THR A CA 1
ATOM 586 C C . THR A 1 78 ? -7.281 3.745 4.806 1.00 84.19 78 THR A C 1
ATOM 588 O O . THR A 1 78 ? -6.345 4.110 5.517 1.00 84.19 78 THR A O 1
ATOM 591 N N . PHE A 1 79 ? -7.083 2.988 3.728 1.00 82.88 79 PHE A N 1
ATOM 592 C CA . PHE A 1 79 ? -5.771 2.523 3.293 1.00 82.88 79 PHE A CA 1
ATOM 593 C C . PHE A 1 79 ? -5.381 3.217 1.989 1.00 82.88 79 PHE A C 1
ATOM 595 O O . PHE A 1 79 ? -6.111 3.152 1.008 1.00 82.88 79 PHE A O 1
ATOM 602 N N . LYS A 1 80 ? -4.195 3.828 1.926 1.00 81.69 80 LYS A N 1
ATOM 603 C CA . LYS A 1 80 ? -3.630 4.389 0.688 1.00 81.69 80 LYS A CA 1
ATOM 604 C C . LYS A 1 80 ? -2.335 3.675 0.323 1.00 81.69 80 LYS A C 1
ATOM 606 O O . LYS A 1 80 ? -1.431 3.517 1.141 1.00 81.69 80 LYS A O 1
ATOM 611 N N . GLU A 1 81 ? -2.213 3.273 -0.938 1.00 80.31 81 GLU A N 1
ATOM 612 C CA . GLU A 1 81 ? -1.021 2.631 -1.485 1.00 80.31 81 GLU A CA 1
ATOM 613 C C . GLU A 1 81 ? -0.156 3.659 -2.234 1.00 80.31 81 GLU A C 1
ATOM 615 O O . GLU A 1 81 ? -0.544 4.262 -3.238 1.00 80.31 81 GLU A O 1
ATOM 620 N N . GLY A 1 82 ? 1.072 3.853 -1.765 1.00 74.12 82 GLY A N 1
ATOM 621 C CA . GLY A 1 82 ? 2.125 4.544 -2.494 1.00 74.12 82 GLY A CA 1
ATOM 622 C C . GLY A 1 82 ? 2.958 3.554 -3.300 1.00 74.12 82 GLY A C 1
ATOM 623 O O . GLY A 1 82 ? 3.651 2.721 -2.722 1.00 74.12 82 GLY A O 1
ATOM 624 N N . ASN A 1 83 ? 2.947 3.673 -4.630 1.00 72.06 83 ASN A N 1
ATOM 625 C CA . ASN A 1 83 ? 3.884 2.969 -5.503 1.00 72.06 83 ASN A CA 1
ATOM 626 C C . ASN A 1 83 ? 4.801 3.978 -6.209 1.00 72.06 83 ASN A C 1
ATOM 628 O O . ASN A 1 83 ? 4.355 4.708 -7.092 1.00 72.06 83 ASN A O 1
ATOM 632 N N . ALA A 1 84 ? 6.086 3.993 -5.846 1.00 63.25 84 ALA A N 1
ATOM 633 C CA . ALA A 1 84 ? 7.088 4.881 -6.444 1.00 63.25 84 ALA A CA 1
ATOM 634 C C . ALA A 1 84 ? 7.965 4.180 -7.503 1.00 63.25 84 ALA A C 1
ATOM 636 O O . ALA A 1 84 ? 8.892 4.779 -8.042 1.00 63.25 84 ALA A O 1
ATOM 637 N N . SER A 1 85 ? 7.667 2.922 -7.860 1.00 65.31 85 SER A N 1
ATOM 638 C CA . SER A 1 85 ? 8.432 2.170 -8.875 1.00 65.31 85 SER A CA 1
ATOM 639 C C . SER A 1 85 ? 8.185 2.616 -10.324 1.00 65.31 85 SER A C 1
ATOM 641 O O . SER A 1 85 ? 8.830 2.109 -11.239 1.00 65.31 85 SER A O 1
ATOM 643 N N . GLY A 1 86 ? 7.280 3.574 -10.563 1.00 63.53 86 GLY A N 1
ATOM 644 C CA . GLY A 1 86 ? 6.939 4.038 -11.912 1.00 63.53 86 GLY A CA 1
ATOM 645 C C . GLY A 1 86 ? 8.135 4.593 -12.692 1.00 63.53 86 GLY A C 1
ATOM 646 O O . GLY A 1 86 ? 8.263 4.323 -13.883 1.00 63.53 86 GLY A O 1
ATOM 647 N N . TRP A 1 87 ? 9.042 5.313 -12.027 1.00 67.56 87 TRP A N 1
ATOM 648 C CA . TRP A 1 87 ? 10.245 5.849 -12.672 1.00 67.56 87 TRP A CA 1
ATOM 649 C C . TRP A 1 87 ? 11.266 4.754 -13.007 1.00 67.56 87 TRP A C 1
ATOM 651 O O . TRP A 1 87 ? 11.740 4.693 -14.138 1.00 67.56 87 TRP A O 1
ATOM 661 N N . LEU A 1 88 ? 11.507 3.821 -12.079 1.00 67.81 88 LEU A N 1
ATOM 662 C CA . LEU A 1 88 ? 12.366 2.651 -12.307 1.00 67.81 88 LEU A CA 1
ATOM 663 C C . LEU A 1 88 ? 11.874 1.804 -13.489 1.00 67.81 88 LEU A C 1
ATOM 665 O O . LEU A 1 88 ? 12.677 1.390 -14.317 1.00 67.81 88 LEU A O 1
ATOM 669 N N . ARG A 1 89 ? 10.554 1.618 -13.632 1.00 69.56 89 ARG A N 1
ATOM 670 C CA . ARG A 1 89 ? 9.969 0.939 -14.803 1.00 69.56 89 ARG A CA 1
ATOM 671 C C . ARG A 1 89 ? 10.251 1.677 -16.106 1.00 69.56 89 ARG A C 1
ATOM 673 O O . ARG A 1 89 ? 10.585 1.034 -17.092 1.00 69.56 89 ARG A O 1
ATOM 680 N N . LYS A 1 90 ? 10.133 3.008 -16.126 1.00 72.62 90 LYS A N 1
ATOM 681 C CA . LYS A 1 90 ? 10.414 3.814 -17.327 1.00 72.62 90 LYS A CA 1
ATOM 682 C C . LYS A 1 90 ? 11.879 3.706 -17.747 1.00 72.62 90 LYS A C 1
ATOM 684 O O . LYS A 1 90 ? 12.148 3.470 -18.919 1.00 72.62 90 LYS A O 1
ATOM 689 N N . VAL A 1 91 ? 12.802 3.823 -16.790 1.00 76.94 91 VAL A N 1
ATOM 690 C CA . VAL A 1 91 ? 14.243 3.647 -17.037 1.00 76.94 91 VAL A CA 1
ATOM 691 C C . VAL A 1 91 ? 14.522 2.241 -17.566 1.00 76.94 91 VAL A C 1
ATOM 693 O O . VAL A 1 91 ? 15.224 2.083 -18.559 1.00 76.94 91 VAL A O 1
ATOM 696 N N . PHE A 1 92 ? 13.900 1.227 -16.967 1.00 73.81 92 PHE A N 1
ATOM 697 C CA . PHE A 1 92 ? 14.026 -0.155 -17.406 1.00 73.81 92 PHE A CA 1
ATOM 698 C C . PHE A 1 92 ? 13.575 -0.367 -18.862 1.00 73.81 92 PHE A C 1
ATOM 700 O O . PHE A 1 92 ? 14.303 -0.958 -19.657 1.00 73.81 92 PHE A O 1
ATOM 707 N N . PHE A 1 93 ? 12.406 0.162 -19.241 1.00 74.38 93 PHE A N 1
ATOM 708 C CA . PHE A 1 93 ? 11.912 0.089 -20.621 1.00 74.38 93 PHE A CA 1
ATOM 709 C C . PHE A 1 93 ? 12.808 0.841 -21.612 1.00 74.38 93 PHE A C 1
ATOM 711 O O . PHE A 1 93 ? 13.010 0.362 -22.726 1.00 74.38 93 PHE A O 1
ATOM 718 N N . ALA A 1 94 ? 13.377 1.981 -21.215 1.00 77.19 94 ALA A N 1
ATOM 719 C CA . ALA A 1 94 ? 14.311 2.723 -22.057 1.00 77.19 94 ALA A CA 1
ATOM 720 C C . ALA A 1 94 ? 15.600 1.923 -22.323 1.00 77.19 94 ALA A C 1
ATOM 722 O O . ALA A 1 94 ? 16.046 1.845 -23.466 1.00 77.19 94 ALA A O 1
ATOM 723 N N . VAL A 1 95 ? 16.154 1.268 -21.295 1.00 77.38 95 VAL A N 1
ATOM 724 C CA . VAL A 1 95 ? 17.330 0.389 -21.433 1.00 77.38 95 VAL A CA 1
ATOM 725 C C . VAL A 1 95 ? 17.014 -0.826 -22.309 1.00 77.38 95 VAL A C 1
ATOM 727 O O . VAL A 1 95 ? 17.818 -1.174 -23.171 1.00 77.38 95 VAL A O 1
ATOM 730 N N . LEU A 1 96 ? 15.836 -1.437 -22.146 1.00 75.38 96 LEU A N 1
ATOM 731 C CA . LEU A 1 96 ? 15.376 -2.546 -22.991 1.00 75.38 96 LEU A CA 1
ATOM 732 C C . LEU A 1 96 ? 15.308 -2.144 -24.472 1.00 75.38 96 LEU A C 1
ATOM 734 O O . LEU A 1 96 ? 15.827 -2.864 -25.323 1.00 75.38 96 LEU A O 1
ATOM 738 N N . LEU A 1 97 ? 14.703 -0.993 -24.782 1.00 74.50 97 LEU A N 1
ATOM 739 C CA . LEU A 1 97 ? 14.595 -0.494 -26.156 1.00 74.50 97 LEU A CA 1
ATOM 740 C C . LEU A 1 97 ? 15.965 -0.164 -26.760 1.00 74.50 97 LEU A C 1
ATOM 742 O O . LEU A 1 97 ? 16.227 -0.523 -27.906 1.00 74.50 97 LEU A O 1
ATOM 746 N N . ALA A 1 98 ? 16.855 0.461 -25.985 1.00 72.69 98 ALA A N 1
ATOM 747 C CA . ALA A 1 98 ? 18.216 0.751 -26.428 1.00 72.69 98 ALA A CA 1
ATOM 748 C C . ALA A 1 98 ? 19.013 -0.535 -26.710 1.00 72.69 98 ALA A C 1
ATOM 750 O O . ALA A 1 98 ? 19.704 -0.625 -27.722 1.00 72.69 98 ALA A O 1
ATOM 751 N N . ALA A 1 99 ? 18.880 -1.556 -25.860 1.00 70.12 99 ALA A N 1
ATOM 752 C CA . ALA A 1 99 ? 19.566 -2.830 -26.049 1.00 70.12 99 ALA A CA 1
ATOM 753 C C . ALA A 1 99 ? 19.056 -3.601 -27.280 1.00 70.12 99 ALA A C 1
ATOM 755 O O . ALA A 1 99 ? 19.851 -4.219 -27.989 1.00 70.12 99 ALA A O 1
ATOM 756 N N . LEU A 1 100 ? 17.752 -3.526 -27.570 1.00 70.50 100 LEU A N 1
ATOM 757 C CA . LEU A 1 100 ? 17.158 -4.108 -28.778 1.00 70.50 100 LEU A CA 1
ATOM 758 C C . LEU A 1 100 ? 17.621 -3.412 -30.066 1.00 70.50 100 LEU A C 1
ATOM 760 O O . LEU A 1 100 ? 17.734 -4.072 -31.094 1.00 70.50 100 LEU A O 1
ATOM 764 N N . ALA A 1 101 ? 17.912 -2.109 -30.017 1.00 68.25 101 ALA A N 1
ATOM 765 C CA . ALA A 1 101 ? 18.355 -1.344 -31.182 1.00 68.25 101 ALA A CA 1
ATOM 766 C C . ALA A 1 101 ? 19.824 -1.602 -31.578 1.00 68.25 101 ALA A C 1
ATOM 768 O O . ALA A 1 101 ? 20.195 -1.355 -32.722 1.00 68.25 101 ALA A O 1
ATOM 769 N N . ILE A 1 102 ? 20.661 -2.075 -30.646 1.00 68.44 102 ILE A N 1
ATOM 770 C CA . ILE A 1 102 ? 22.122 -2.170 -30.827 1.00 68.44 102 ILE A CA 1
ATOM 771 C C . ILE A 1 102 ? 22.596 -3.614 -31.099 1.00 68.44 102 ILE A C 1
ATOM 773 O O . ILE A 1 102 ? 23.661 -3.809 -31.685 1.00 68.44 102 ILE A O 1
ATOM 777 N N . LEU A 1 103 ? 21.846 -4.648 -30.693 1.00 61.28 103 LEU A N 1
ATOM 778 C CA . LEU A 1 103 ? 22.346 -6.032 -30.694 1.00 61.28 103 LEU A CA 1
ATOM 779 C C . LEU A 1 103 ? 21.964 -6.858 -31.927 1.00 61.28 103 LEU A C 1
ATOM 781 O O . LEU A 1 103 ? 20.836 -6.841 -32.405 1.00 61.28 103 LEU A O 1
ATOM 785 N N . THR A 1 104 ? 22.915 -7.674 -32.387 1.00 63.34 104 THR A N 1
ATOM 786 C CA . THR A 1 104 ? 22.713 -8.703 -33.415 1.00 63.34 104 THR A CA 1
ATOM 787 C C . THR A 1 104 ? 21.996 -9.937 -32.846 1.00 63.34 104 THR A C 1
ATOM 789 O O . THR A 1 104 ? 22.065 -10.233 -31.649 1.00 63.34 104 THR A O 1
ATOM 792 N N . PHE A 1 105 ? 21.319 -10.689 -33.725 1.00 59.84 105 PHE A N 1
ATOM 793 C CA . PHE A 1 105 ? 20.316 -11.734 -33.433 1.00 59.84 105 PHE A CA 1
ATOM 794 C C . PHE A 1 105 ? 20.688 -12.773 -32.349 1.00 59.84 105 PHE A C 1
ATOM 796 O O . PHE A 1 105 ? 19.804 -13.352 -31.722 1.00 59.84 105 PHE A O 1
ATOM 803 N N . ARG A 1 106 ? 21.983 -13.014 -32.093 1.00 62.34 106 ARG A N 1
ATOM 804 C CA . ARG A 1 106 ? 22.459 -14.025 -31.127 1.00 62.34 106 ARG A CA 1
ATOM 805 C C . ARG A 1 106 ? 22.499 -13.540 -29.673 1.00 62.34 106 ARG A C 1
ATOM 807 O O . ARG A 1 106 ? 22.379 -14.364 -28.774 1.00 62.34 106 ARG A O 1
ATOM 814 N N . CYS A 1 107 ? 22.620 -12.235 -29.431 1.00 62.19 107 CYS A N 1
ATOM 815 C CA . CYS A 1 107 ? 22.680 -11.671 -28.073 1.00 62.19 107 CYS A CA 1
ATOM 816 C C . CYS A 1 107 ? 21.313 -11.198 -27.554 1.00 62.19 107 CYS A C 1
ATOM 818 O O . CYS A 1 107 ? 21.138 -11.008 -26.351 1.00 62.19 107 CYS A O 1
ATOM 820 N N . ILE A 1 108 ? 20.335 -11.046 -28.451 1.00 69.88 108 ILE A N 1
ATOM 821 C CA . ILE A 1 108 ? 18.995 -10.547 -28.126 1.00 69.88 108 ILE A CA 1
ATOM 822 C C . ILE A 1 108 ? 18.273 -11.495 -27.161 1.00 69.88 108 ILE A C 1
ATOM 824 O O . ILE A 1 108 ? 17.721 -11.039 -26.167 1.00 69.88 108 ILE A O 1
ATOM 828 N N . PHE A 1 109 ? 18.318 -12.811 -27.386 1.00 66.50 109 PHE A N 1
ATOM 829 C CA . PHE A 1 109 ? 17.572 -13.769 -26.558 1.00 66.50 109 PHE A CA 1
ATOM 830 C C . PHE A 1 109 ? 18.059 -13.833 -25.103 1.00 66.50 109 PHE A C 1
ATOM 832 O O . PHE A 1 109 ? 17.238 -13.851 -24.186 1.00 66.50 109 PHE A O 1
ATOM 839 N N . ALA A 1 110 ? 19.376 -13.806 -24.873 1.00 67.69 110 ALA A N 1
ATOM 840 C CA . ALA A 1 110 ? 19.941 -13.807 -23.522 1.00 67.69 110 ALA A CA 1
ATOM 841 C C . ALA A 1 110 ? 19.620 -12.504 -22.772 1.00 67.69 110 ALA A C 1
ATOM 843 O O . ALA A 1 110 ? 19.255 -12.528 -21.595 1.00 67.69 110 ALA A O 1
ATOM 844 N N . LEU A 1 111 ? 19.698 -11.367 -23.468 1.00 71.75 111 LEU A N 1
ATOM 845 C CA . LEU A 1 111 ? 19.451 -10.061 -22.872 1.00 71.75 111 LEU A CA 1
ATOM 846 C C . LEU A 1 111 ? 17.955 -9.827 -22.612 1.00 71.75 111 LEU A C 1
ATOM 848 O O . LEU A 1 111 ? 17.591 -9.338 -21.546 1.00 71.75 111 LEU A O 1
ATOM 852 N N . VAL A 1 112 ? 17.075 -10.258 -23.520 1.00 75.00 112 VAL A N 1
ATOM 853 C CA . VAL A 1 112 ? 15.619 -10.247 -23.306 1.00 75.00 112 VAL A CA 1
ATOM 854 C C . VAL A 1 112 ? 15.233 -11.152 -22.134 1.00 75.00 112 VAL A C 1
ATOM 856 O O . VAL A 1 112 ? 14.435 -10.736 -21.299 1.00 75.00 112 VAL A O 1
ATOM 859 N N . GLY A 1 113 ? 15.831 -12.342 -22.008 1.00 74.94 113 GLY A N 1
ATOM 860 C CA . GLY A 1 113 ? 15.606 -13.230 -20.863 1.00 74.94 113 GLY A CA 1
ATOM 861 C C . GLY A 1 113 ? 16.018 -12.599 -19.527 1.00 74.94 113 GLY A C 1
ATOM 862 O O . GLY A 1 113 ? 15.238 -12.600 -18.573 1.00 74.94 113 GLY A O 1
ATOM 863 N N . PHE A 1 114 ? 17.202 -11.982 -19.474 1.00 75.62 114 PHE A N 1
ATOM 864 C CA . PHE A 1 114 ? 17.674 -11.260 -18.289 1.00 75.62 114 PHE A CA 1
ATOM 865 C C . PHE A 1 114 ? 16.772 -10.070 -17.942 1.00 75.62 114 PHE A C 1
ATOM 867 O O . PHE A 1 114 ? 16.419 -9.865 -16.780 1.00 75.62 114 PHE A O 1
ATOM 874 N N . LEU A 1 115 ? 16.342 -9.306 -18.950 1.00 71.56 115 LEU A N 1
ATOM 875 C CA . LEU A 1 115 ? 15.458 -8.170 -18.740 1.00 71.56 115 LEU A CA 1
ATOM 876 C C . LEU A 1 115 ? 14.048 -8.606 -18.312 1.00 71.56 115 LEU A C 1
ATOM 878 O O . LEU A 1 115 ? 13.456 -7.987 -17.435 1.00 71.56 115 LEU A O 1
ATOM 882 N N . LEU A 1 116 ? 13.508 -9.706 -18.826 1.00 74.44 116 LEU A N 1
ATOM 883 C CA . LEU A 1 116 ? 12.233 -10.233 -18.333 1.00 74.44 116 LEU A CA 1
ATOM 884 C C . LEU A 1 116 ? 12.327 -10.673 -16.863 1.00 74.44 116 LEU A C 1
ATOM 886 O O . LEU A 1 116 ? 11.432 -10.355 -16.079 1.00 74.44 116 LEU A O 1
ATOM 890 N N . ALA A 1 117 ? 13.430 -11.312 -16.459 1.00 70.81 117 ALA A N 1
ATOM 891 C CA . ALA A 1 117 ? 13.674 -11.679 -15.062 1.00 70.81 117 ALA A CA 1
ATOM 892 C C . ALA A 1 117 ? 13.815 -10.444 -14.146 1.00 70.81 117 ALA A C 1
ATOM 894 O O . ALA A 1 117 ? 13.228 -10.379 -13.060 1.00 70.81 117 ALA A O 1
ATOM 895 N N . ALA A 1 118 ? 14.536 -9.419 -14.604 1.00 69.69 118 ALA A N 1
ATOM 896 C CA . ALA A 1 118 ? 14.650 -8.148 -13.895 1.00 69.69 118 ALA A CA 1
ATOM 897 C C . ALA A 1 118 ? 13.300 -7.408 -13.823 1.00 69.69 118 ALA A C 1
ATOM 899 O O . ALA A 1 118 ? 12.943 -6.867 -12.777 1.00 69.69 118 ALA A O 1
ATOM 900 N N . TYR A 1 119 ? 12.496 -7.448 -14.887 1.00 68.44 119 TYR A N 1
ATOM 901 C CA . TYR A 1 119 ? 11.157 -6.861 -14.920 1.00 68.44 119 TYR A CA 1
ATOM 902 C C . TYR A 1 119 ? 10.200 -7.558 -13.947 1.00 68.44 119 TYR A C 1
ATOM 904 O O . TYR A 1 119 ? 9.470 -6.885 -13.216 1.00 68.44 119 TYR A O 1
ATOM 912 N N . TRP A 1 120 ? 10.253 -8.890 -13.856 1.00 67.56 120 TRP A N 1
ATOM 913 C CA . TRP A 1 120 ? 9.533 -9.657 -12.832 1.00 67.56 120 TRP A CA 1
ATOM 914 C C . TRP A 1 120 ? 9.887 -9.230 -11.406 1.00 67.56 120 TRP A C 1
ATOM 916 O O . TRP A 1 120 ? 9.018 -9.234 -10.537 1.00 67.56 120 TRP A O 1
ATOM 926 N N . SER A 1 121 ? 11.114 -8.765 -11.178 1.00 64.25 121 SER A N 1
ATOM 927 C CA . SER A 1 121 ? 11.544 -8.248 -9.873 1.00 64.25 121 SER A CA 1
ATOM 928 C C . SER A 1 121 ? 10.985 -6.842 -9.567 1.00 64.25 121 SER A C 1
ATOM 930 O O . SER A 1 121 ? 10.972 -6.412 -8.413 1.00 64.25 121 SER A O 1
ATOM 932 N N . ILE A 1 122 ? 10.476 -6.129 -10.583 1.00 63.94 122 ILE A N 1
ATOM 933 C CA . ILE A 1 122 ? 9.911 -4.766 -10.498 1.00 63.94 122 ILE A CA 1
ATOM 934 C C . ILE A 1 122 ? 8.361 -4.775 -10.513 1.00 63.94 122 ILE A C 1
ATOM 936 O O . ILE A 1 122 ? 7.704 -3.826 -10.046 1.00 63.94 122 ILE A O 1
ATOM 940 N N . ILE A 1 123 ? 7.738 -5.828 -11.054 1.00 62.94 123 ILE A N 1
ATOM 941 C CA . ILE A 1 123 ? 6.279 -6.031 -11.031 1.00 62.94 123 ILE A CA 1
ATOM 942 C C . ILE A 1 123 ? 5.800 -6.110 -9.571 1.00 62.94 123 ILE A C 1
ATOM 944 O O . ILE A 1 123 ? 6.467 -6.696 -8.717 1.00 62.94 123 ILE A O 1
ATOM 948 N N . PRO A 1 124 ? 4.648 -5.500 -9.226 1.00 55.62 124 PRO A N 1
ATOM 949 C CA . PRO A 1 124 ? 4.175 -5.550 -7.860 1.00 55.62 124 PRO A CA 1
ATOM 950 C C . PRO A 1 124 ? 3.675 -6.969 -7.580 1.00 55.62 124 PRO A C 1
ATOM 952 O O . PRO A 1 124 ? 2.673 -7.397 -8.147 1.00 55.62 124 PRO A O 1
ATOM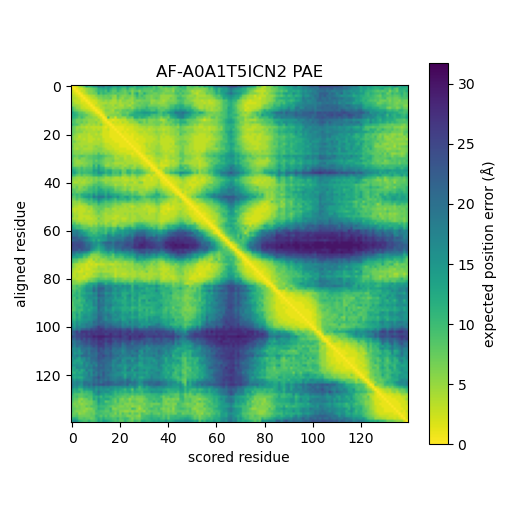 955 N N . ALA A 1 125 ? 4.365 -7.695 -6.700 1.00 55.88 125 ALA A N 1
ATOM 956 C CA . ALA A 1 125 ? 3.928 -9.018 -6.279 1.00 55.88 125 ALA A CA 1
ATOM 957 C C . ALA A 1 125 ? 2.496 -8.954 -5.720 1.00 55.88 125 ALA A C 1
ATOM 959 O O . ALA A 1 125 ? 2.196 -8.122 -4.854 1.00 55.88 125 ALA A O 1
ATOM 960 N N . SER A 1 126 ? 1.636 -9.871 -6.176 1.00 57.91 126 SER A N 1
ATOM 961 C CA . SER A 1 126 ? 0.255 -10.051 -5.698 1.00 57.91 126 SER A CA 1
ATOM 962 C C . SER A 1 126 ? 0.169 -10.319 -4.192 1.00 57.91 126 SER A C 1
ATOM 964 O O . SER A 1 126 ? -0.892 -10.166 -3.598 1.00 57.91 126 SER A O 1
ATOM 966 N N . SER A 1 127 ? 1.288 -10.694 -3.563 1.00 59.03 127 SER A N 1
ATOM 967 C CA . SER A 1 127 ? 1.395 -10.941 -2.125 1.00 59.03 127 SER A CA 1
ATOM 968 C C . SER A 1 127 ? 0.950 -9.736 -1.288 1.00 59.03 127 SER A C 1
ATOM 970 O O . SER A 1 127 ? 0.129 -9.878 -0.395 1.00 59.03 127 SER A O 1
ATOM 972 N N . SER A 1 128 ? 1.380 -8.520 -1.639 1.00 59.88 128 SER A N 1
ATOM 973 C CA . SER A 1 128 ? 1.040 -7.311 -0.872 1.00 59.88 128 SER A CA 1
ATOM 974 C C . SER A 1 128 ? -0.441 -6.929 -0.980 1.00 59.88 128 SER A C 1
ATOM 976 O O . SER A 1 128 ? -0.997 -6.364 -0.046 1.00 59.88 128 SER A O 1
ATOM 978 N N . ARG A 1 129 ? -1.085 -7.227 -2.119 1.00 65.81 129 ARG A N 1
ATOM 979 C CA . ARG A 1 129 ? -2.538 -7.050 -2.275 1.00 65.81 129 ARG A CA 1
ATOM 980 C C . ARG A 1 129 ? -3.304 -8.096 -1.472 1.00 65.81 129 ARG A C 1
ATOM 982 O O . ARG A 1 129 ? -4.230 -7.728 -0.772 1.00 65.81 129 ARG A O 1
ATOM 989 N N . ARG A 1 130 ? -2.844 -9.351 -1.482 1.00 71.81 130 ARG A N 1
ATOM 990 C CA . ARG A 1 130 ? -3.404 -10.428 -0.648 1.00 71.81 130 ARG A CA 1
ATOM 991 C C . ARG A 1 130 ? -3.261 -10.162 0.851 1.00 71.81 130 ARG A C 1
ATOM 993 O O . ARG A 1 130 ? -4.126 -10.561 1.617 1.00 71.81 130 ARG A O 1
ATOM 1000 N N . ILE A 1 131 ? -2.173 -9.519 1.273 1.00 71.62 131 ILE A N 1
ATOM 1001 C CA . ILE A 1 131 ? -1.985 -9.077 2.662 1.00 71.62 131 ILE A CA 1
ATOM 1002 C C . ILE A 1 131 ? -2.990 -7.974 2.997 1.00 71.62 131 ILE A C 1
ATOM 1004 O O . ILE A 1 131 ? -3.671 -8.070 4.008 1.00 71.62 131 ILE A O 1
ATOM 1008 N N . LEU A 1 132 ? -3.150 -6.980 2.118 1.00 72.00 132 LEU A N 1
ATOM 1009 C CA . LEU A 1 132 ? -4.142 -5.923 2.311 1.00 72.00 132 LEU A CA 1
ATOM 1010 C C . LEU A 1 132 ? -5.575 -6.481 2.357 1.00 72.00 132 LEU A C 1
ATOM 1012 O O . LEU A 1 132 ? -6.347 -6.095 3.222 1.00 72.00 132 LEU A O 1
ATOM 1016 N N . GLU A 1 133 ? -5.928 -7.404 1.462 1.00 77.12 133 GLU A N 1
ATOM 1017 C CA . GLU A 1 133 ? -7.229 -8.086 1.470 1.00 77.12 133 GLU A CA 1
ATOM 1018 C C . GLU A 1 133 ? -7.447 -8.882 2.760 1.00 77.12 133 GLU A C 1
ATOM 1020 O O . GLU A 1 133 ? -8.533 -8.816 3.327 1.00 77.12 133 GLU A O 1
ATOM 1025 N N . ARG A 1 134 ? -6.412 -9.561 3.275 1.00 78.00 134 ARG A N 1
ATOM 1026 C CA . ARG A 1 134 ? -6.487 -10.263 4.565 1.00 78.00 134 ARG A CA 1
ATOM 1027 C C . ARG A 1 134 ? -6.697 -9.320 5.741 1.00 78.00 134 ARG A C 1
ATOM 1029 O O . ARG A 1 134 ? -7.581 -9.575 6.553 1.00 78.00 134 ARG A O 1
ATOM 1036 N N . ILE A 1 135 ? -5.938 -8.227 5.797 1.00 75.19 135 ILE A N 1
ATOM 1037 C CA . ILE A 1 135 ? -6.091 -7.189 6.824 1.00 75.19 135 ILE A CA 1
ATOM 1038 C C . ILE A 1 135 ? -7.520 -6.640 6.784 1.00 75.19 135 ILE A C 1
ATOM 1040 O O . ILE A 1 135 ? -8.190 -6.588 7.807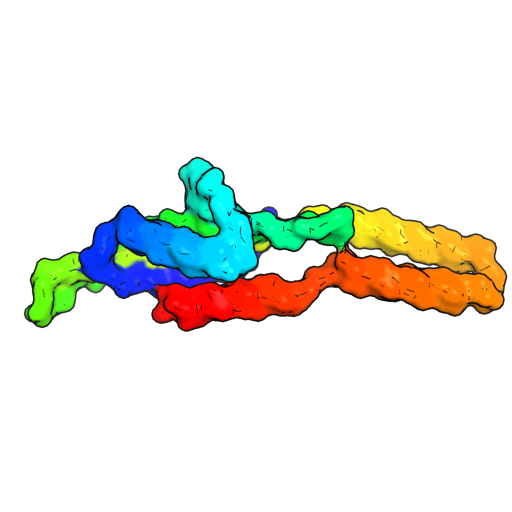 1.00 75.19 135 ILE A O 1
ATOM 1044 N N . LYS A 1 136 ? -8.035 -6.320 5.592 1.00 73.94 136 LYS A N 1
ATOM 1045 C CA . LYS A 1 136 ? -9.416 -5.852 5.441 1.00 73.94 136 LYS A CA 1
ATOM 1046 C C . LYS A 1 136 ? -10.447 -6.879 5.897 1.00 73.94 136 LYS A C 1
ATOM 1048 O O . LYS A 1 136 ? -11.394 -6.500 6.566 1.00 73.94 136 LYS A O 1
ATOM 1053 N N . SER A 1 137 ? -10.257 -8.155 5.561 1.00 74.81 137 SER A N 1
ATOM 1054 C CA . SER A 1 137 ? -11.186 -9.224 5.950 1.00 74.81 137 SER A CA 1
ATOM 1055 C C . SER A 1 137 ? -11.192 -9.541 7.445 1.00 74.81 137 SER A C 1
ATOM 1057 O O . SER A 1 137 ? -12.142 -10.148 7.910 1.00 74.81 137 SER A O 1
ATOM 1059 N N . ARG A 1 138 ? -10.127 -9.188 8.177 1.00 72.88 138 ARG A N 1
ATOM 1060 C CA . ARG A 1 138 ? -10.051 -9.375 9.633 1.00 72.88 138 ARG A CA 1
ATOM 1061 C C . ARG A 1 138 ? -10.522 -8.162 10.428 1.00 72.88 138 ARG A C 1
ATOM 1063 O O . ARG A 1 138 ? -10.883 -8.315 11.586 1.00 72.88 138 ARG A O 1
ATOM 1070 N N . ILE A 1 139 ? -10.436 -6.976 9.828 1.00 68.56 139 ILE A N 1
ATOM 1071 C CA . ILE A 1 139 ? -10.866 -5.718 10.445 1.00 68.56 139 ILE A CA 1
ATOM 1072 C C . ILE A 1 139 ? -12.362 -5.452 10.197 1.00 68.56 139 ILE A C 1
ATOM 1074 O O . ILE A 1 139 ? -12.986 -4.778 11.011 1.00 68.56 139 ILE A O 1
ATOM 1078 N N . SER A 1 140 ? -12.913 -5.942 9.079 1.00 59.72 140 SER A N 1
ATOM 1079 C CA . SER A 1 140 ? -14.357 -5.926 8.792 1.00 59.72 140 SER A CA 1
ATOM 1080 C C . SER A 1 140 ? -15.109 -6.958 9.617 1.00 59.72 140 SER A C 1
ATOM 1082 O O . SER A 1 140 ? -16.325 -6.720 9.778 1.00 59.72 140 SER A O 1
#

Sequence (140 aa):
MMDAGSVLIETGEGFGSVIGCVKAELAEYGEVKATDLGFSMDFSNSWRRRRISCTVEDAGSTGSNDSEDREVRRYAVTFKEGNASGWLRKVFFAVLLAALAILTFRCIFALVGFLLAAYWSIIPASSSRRILERIKSRIS

pLDDT: mean 72.31, std 8.3, range [52.91, 85.19]

Radius of gyration: 21.66 Å; Cα contacts (8 Å, |Δi|>4): 187; chains: 1; bounding box: 54×26×60 Å